Protein AF-A0A961L9S5-F1 (afdb_monomer)

Mean predicted aligned error: 2.62 Å

pLDDT: mean 96.18, std 2.28, range [83.44, 98.12]

Solvent-accessible surface area (backbone atoms only — not comparable to full-atom values): 5710 Å² total; per-residue (Å²): 110,67,37,59,46,25,36,74,74,73,26,73,38,76,76,78,86,67,89,43,73,58,42,52,49,18,48,52,53,46,32,70,74,38,70,91,44,43,55,34,53,49,19,51,54,53,34,50,49,44,48,56,50,23,72,80,32,74,88,43,30,65,43,42,33,36,96,86,64,43,75,3,70,53,37,54,62,23,41,77,53,28,60,75,92,75,52,74,50,72,68,56,46,39,64,73,52,56,90,71,118

Sequence (101 aa):
ILQKLVTRMGFPAVADGVLGPRSILAARQADAAAPGYFGDAYGIARRNYYYALADGRPASRKFARSQSGGKGGWIVRAEEFISARYHLTLAEHRARVAKWG

Secondary structure (DSSP, 8-state):
-HHHHHHHTT-----SS---HHHHHHHHHHHHHSTTTHHHHHHHHHHHHHHHHHHH-GGGHHHHB-TTSSB-HHHHHHHTTS-GGGSPPHHHHHHHHGGG-

Nearest PDB structures (foldseek):
  3eee-assembly4_D  TM=4.877E-01  e=4.246E+00  Caldanaerobacter subterraneus subsp. tengcongensis

Radius of gyration: 14.96 Å; Cα contacts (8 Å, |Δi|>4): 112; chains: 1; bounding box: 34×18×40 Å

Foldseek 3Di:
DQQVLLVVVVQHDDPPVDDDPSSVVSLVVSCVVPPPCSLQSQLVVQLVVLLVVCVVDVVSVQQQAPPVRFGHPSLVVSCVSHDPVPRQDRVSSSVSCVVSD

Structure (mmCIF, N/CA/C/O backbone):
data_AF-A0A961L9S5-F1
#
_entry.id   AF-A0A961L9S5-F1
#
loop_
_atom_site.group_PDB
_atom_site.id
_atom_site.type_symbol
_atom_site.label_atom_id
_atom_site.label_alt_id
_atom_site.label_comp_id
_atom_site.label_asym_id
_atom_site.label_entity_id
_atom_site.label_seq_id
_atom_site.pdbx_PDB_ins_code
_atom_site.Cartn_x
_atom_site.Cartn_y
_atom_site.Cartn_z
_atom_site.occupancy
_atom_site.B_iso_or_equiv
_atom_site.auth_seq_id
_atom_site.auth_comp_id
_atom_site.auth_asym_id
_atom_site.auth_atom_id
_atom_site.pdbx_PDB_model_num
ATOM 1 N N . ILE A 1 1 ? 7.055 2.109 -0.971 1.00 96.19 1 ILE A N 1
ATOM 2 C CA . ILE A 1 1 ? 5.989 1.141 -1.354 1.00 96.19 1 ILE A CA 1
ATOM 3 C C . ILE A 1 1 ? 6.182 0.684 -2.794 1.00 96.19 1 ILE A C 1
ATOM 5 O O . ILE A 1 1 ? 6.369 -0.508 -2.984 1.00 96.19 1 ILE A O 1
ATOM 9 N N . LEU A 1 2 ? 6.228 1.610 -3.763 1.00 97.19 2 LEU A N 1
ATOM 10 C CA . LEU A 1 2 ? 6.418 1.324 -5.193 1.00 97.19 2 LEU A CA 1
ATOM 11 C C . LEU A 1 2 ? 7.578 0.357 -5.482 1.00 97.19 2 LEU A C 1
ATOM 13 O O . LEU A 1 2 ? 7.342 -0.720 -6.006 1.00 97.19 2 LEU A O 1
ATOM 17 N N . GLN A 1 3 ? 8.803 0.689 -5.058 1.00 98.12 3 GLN A N 1
ATOM 18 C CA . GLN A 1 3 ? 9.987 -0.158 -5.287 1.00 98.12 3 GLN A CA 1
ATOM 19 C C . GLN A 1 3 ? 9.821 -1.581 -4.717 1.00 98.12 3 GLN A C 1
ATOM 21 O O . GLN A 1 3 ? 10.172 -2.557 -5.361 1.00 98.12 3 GLN A O 1
ATOM 26 N N . LYS A 1 4 ? 9.195 -1.730 -3.540 1.00 98.06 4 LYS A N 1
ATOM 27 C CA . LYS A 1 4 ? 8.885 -3.053 -2.962 1.00 98.06 4 LYS A CA 1
ATOM 28 C C . LYS A 1 4 ? 7.773 -3.788 -3.718 1.00 98.06 4 LYS A C 1
ATOM 30 O O . LYS A 1 4 ? 7.700 -5.011 -3.659 1.00 98.06 4 LYS A O 1
ATOM 35 N N . LEU A 1 5 ? 6.848 -3.063 -4.345 1.00 97.50 5 LEU A N 1
ATOM 36 C CA . LEU A 1 5 ? 5.782 -3.649 -5.152 1.00 97.50 5 LEU A CA 1
ATOM 37 C C . LEU A 1 5 ? 6.350 -4.205 -6.456 1.00 97.50 5 LEU A C 1
ATOM 39 O O . LEU A 1 5 ? 6.168 -5.388 -6.707 1.00 97.50 5 LEU A O 1
ATOM 43 N N . VAL A 1 6 ? 7.076 -3.391 -7.224 1.00 97.94 6 VAL A N 1
ATOM 44 C CA . VAL A 1 6 ? 7.628 -3.810 -8.524 1.00 97.94 6 VAL A CA 1
ATOM 45 C C . VAL A 1 6 ? 8.597 -4.985 -8.368 1.00 97.94 6 VAL A C 1
ATOM 47 O O . VAL A 1 6 ? 8.499 -5.943 -9.127 1.00 97.94 6 VAL A O 1
ATOM 50 N N . THR A 1 7 ? 9.403 -5.010 -7.298 1.00 97.81 7 THR A N 1
ATOM 51 C CA . THR A 1 7 ? 10.267 -6.162 -6.986 1.00 97.81 7 THR A CA 1
ATOM 52 C C . THR A 1 7 ? 9.462 -7.433 -6.705 1.00 97.81 7 THR A C 1
ATOM 54 O O . THR A 1 7 ? 9.829 -8.501 -7.181 1.00 97.81 7 THR A O 1
ATOM 57 N N . ARG A 1 8 ? 8.325 -7.347 -5.996 1.00 96.75 8 ARG A N 1
ATOM 58 C CA . ARG A 1 8 ? 7.424 -8.502 -5.796 1.00 96.75 8 ARG A CA 1
ATOM 59 C C . ARG A 1 8 ? 6.717 -8.942 -7.078 1.00 96.75 8 ARG A C 1
ATOM 61 O O . ARG A 1 8 ? 6.337 -10.100 -7.173 1.00 96.75 8 ARG A O 1
ATOM 68 N N . MET A 1 9 ? 6.543 -8.036 -8.038 1.00 96.25 9 MET A N 1
ATOM 69 C CA . MET A 1 9 ? 6.015 -8.339 -9.372 1.00 96.25 9 MET A CA 1
ATOM 70 C C . MET A 1 9 ? 7.083 -8.923 -10.313 1.00 96.25 9 MET A C 1
ATOM 72 O O . MET A 1 9 ? 6.768 -9.227 -11.456 1.00 96.25 9 MET A O 1
ATOM 76 N N . GLY A 1 10 ? 8.328 -9.088 -9.847 1.00 97.12 10 GLY A N 1
ATOM 77 C CA . GLY A 1 10 ? 9.427 -9.668 -10.623 1.00 97.12 10 GLY A CA 1
ATOM 78 C C . GLY A 1 10 ? 10.331 -8.650 -11.320 1.00 97.12 10 GLY A C 1
ATOM 79 O O . GLY A 1 10 ? 11.257 -9.053 -12.016 1.00 97.12 10 GLY A O 1
ATOM 80 N N . PHE A 1 11 ? 10.118 -7.346 -11.115 1.00 97.75 11 PHE A N 1
ATOM 81 C CA . PHE A 1 11 ? 10.902 -6.276 -11.740 1.00 97.75 11 PHE A CA 1
ATOM 82 C C . PHE A 1 11 ? 11.884 -5.669 -10.729 1.00 97.75 11 PHE A C 1
ATOM 84 O O . PHE A 1 11 ? 11.449 -4.976 -9.803 1.00 97.75 11 PHE A O 1
ATOM 91 N N . PRO A 1 12 ? 13.202 -5.917 -10.856 1.00 96.19 12 PRO A N 1
ATOM 92 C CA . PRO A 1 12 ? 14.166 -5.550 -9.825 1.00 96.19 12 PRO A CA 1
ATOM 93 C C . PRO A 1 12 ? 14.234 -4.042 -9.552 1.00 96.19 12 PRO A C 1
ATOM 95 O O . PRO A 1 12 ? 14.586 -3.247 -10.423 1.00 96.19 12 PRO A O 1
ATOM 98 N N . ALA A 1 13 ? 13.983 -3.654 -8.301 1.00 97.31 13 ALA A N 1
ATOM 99 C CA . ALA A 1 13 ? 14.256 -2.320 -7.780 1.00 97.31 13 ALA A CA 1
ATOM 100 C C . ALA A 1 13 ? 14.830 -2.389 -6.355 1.00 97.31 13 ALA A C 1
ATOM 102 O O . ALA A 1 13 ? 14.429 -3.224 -5.538 1.00 97.31 13 ALA A O 1
ATOM 103 N N . VAL A 1 14 ? 15.744 -1.469 -6.038 1.00 97.25 14 VAL A N 1
ATOM 104 C CA . VAL A 1 14 ? 16.233 -1.261 -4.667 1.00 97.25 14 VAL A CA 1
ATOM 105 C C . VAL A 1 14 ? 15.210 -0.408 -3.927 1.00 97.25 14 VAL A C 1
ATOM 107 O O . VAL A 1 14 ? 14.772 0.610 -4.445 1.00 97.25 14 VAL A O 1
ATOM 110 N N . ALA A 1 15 ? 14.793 -0.820 -2.730 1.00 96.94 15 ALA A N 1
ATOM 111 C CA . ALA A 1 15 ? 13.805 -0.093 -1.932 1.00 96.94 15 ALA A CA 1
ATOM 112 C C . ALA A 1 15 ? 14.451 0.989 -1.045 1.00 96.94 15 ALA A C 1
ATOM 114 O O . ALA A 1 15 ? 14.267 0.977 0.171 1.00 96.94 15 ALA A O 1
ATOM 115 N N . ASP A 1 16 ? 15.204 1.898 -1.662 1.00 97.25 16 ASP A N 1
ATOM 116 C CA . ASP A 1 16 ? 15.946 2.999 -1.023 1.00 97.25 16 ASP A CA 1
ATOM 117 C C . ASP A 1 16 ? 15.145 4.312 -0.909 1.00 97.25 16 ASP A C 1
ATOM 119 O O . ASP A 1 16 ? 15.574 5.247 -0.239 1.00 97.25 16 ASP A O 1
ATOM 123 N N . GLY A 1 17 ? 13.969 4.391 -1.539 1.00 96.44 17 GLY A N 1
ATOM 124 C CA . GLY A 1 17 ? 13.152 5.604 -1.598 1.00 96.44 17 GLY A CA 1
ATOM 125 C C . GLY A 1 17 ? 13.566 6.599 -2.688 1.00 96.44 17 GLY A C 1
ATOM 126 O O . GLY A 1 17 ? 12.881 7.605 -2.859 1.00 96.44 17 GLY A O 1
ATOM 127 N N . VAL A 1 18 ? 14.624 6.317 -3.454 1.00 97.25 18 VAL A N 1
ATOM 128 C CA . VAL A 1 18 ? 15.144 7.189 -4.512 1.00 97.25 18 VAL A CA 1
ATOM 129 C C . VAL A 1 18 ? 14.572 6.787 -5.875 1.00 97.25 18 VAL A C 1
ATOM 131 O O . VAL A 1 18 ? 14.723 5.663 -6.367 1.00 97.25 18 VAL A O 1
ATOM 134 N N . LEU A 1 19 ? 13.922 7.736 -6.549 1.00 96.25 19 LEU A N 1
ATOM 135 C CA . LEU A 1 19 ? 13.404 7.529 -7.902 1.00 96.25 19 LEU A CA 1
ATOM 136 C C . LEU A 1 19 ? 14.487 7.795 -8.953 1.00 96.25 19 LEU A C 1
ATOM 138 O O . LEU A 1 19 ? 14.567 8.875 -9.526 1.00 96.25 19 LEU A O 1
ATOM 142 N N . GLY A 1 20 ? 15.321 6.785 -9.204 1.00 96.44 20 GLY A N 1
ATOM 143 C CA . GLY A 1 20 ? 16.293 6.784 -10.299 1.00 96.44 20 GLY A CA 1
ATOM 144 C C . GLY A 1 20 ? 15.817 6.035 -11.556 1.00 96.44 20 GLY A C 1
ATOM 145 O O . GLY A 1 20 ? 14.749 5.410 -11.547 1.00 96.44 20 GLY A O 1
ATOM 146 N N . PRO A 1 21 ? 16.644 6.003 -12.621 1.00 97.38 21 PRO A N 1
ATOM 147 C CA . PRO A 1 21 ? 16.318 5.334 -13.885 1.00 97.38 21 PRO A CA 1
ATOM 148 C C . PRO A 1 21 ? 15.908 3.863 -13.729 1.00 97.38 21 PRO A C 1
ATOM 150 O O . PRO A 1 21 ? 14.984 3.407 -14.396 1.00 97.38 21 PRO A O 1
ATOM 153 N N . ARG A 1 22 ? 16.536 3.130 -12.797 1.00 96.19 22 ARG A N 1
ATOM 154 C CA . ARG A 1 22 ? 16.201 1.724 -12.503 1.00 96.19 22 ARG A CA 1
ATOM 155 C C . ARG A 1 22 ? 14.799 1.563 -11.907 1.00 96.19 22 ARG A C 1
ATOM 157 O O . ARG A 1 22 ? 14.047 0.708 -12.360 1.00 96.19 22 ARG A O 1
ATOM 164 N N . SER A 1 23 ? 14.423 2.415 -10.949 1.00 97.94 23 SER A N 1
ATOM 165 C CA . SER A 1 23 ? 13.073 2.427 -10.362 1.00 97.94 23 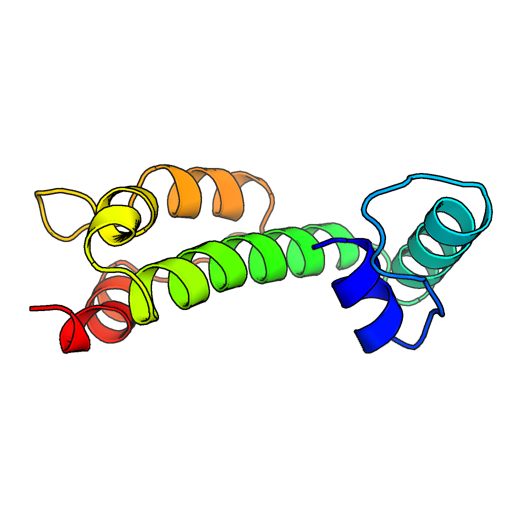SER A CA 1
ATOM 166 C C . SER A 1 23 ? 12.008 2.742 -11.419 1.00 97.94 23 SER A C 1
ATOM 168 O O . SER A 1 23 ? 10.957 2.107 -11.442 1.00 97.94 23 SER A O 1
ATOM 170 N N . ILE A 1 24 ? 12.293 3.699 -12.312 1.00 97.88 24 ILE A N 1
ATOM 171 C CA . ILE A 1 24 ? 11.393 4.089 -13.407 1.00 97.88 24 ILE A CA 1
ATOM 172 C C . ILE A 1 24 ? 11.229 2.943 -14.411 1.00 97.88 24 ILE A C 1
ATOM 174 O O . ILE A 1 24 ? 10.105 2.631 -14.796 1.00 97.88 24 ILE A O 1
ATOM 178 N N . LEU A 1 25 ? 12.326 2.293 -14.811 1.00 98.06 25 LEU A N 1
ATOM 179 C CA . LEU A 1 25 ? 12.286 1.144 -15.716 1.00 98.06 25 LEU A CA 1
ATOM 180 C C . LEU A 1 25 ? 11.463 -0.005 -15.124 1.00 98.06 25 LEU A C 1
ATOM 182 O O . LEU A 1 25 ? 10.559 -0.498 -15.792 1.00 98.06 25 LEU A O 1
ATOM 186 N N . ALA A 1 26 ? 11.718 -0.379 -13.868 1.00 98.06 26 ALA A N 1
ATOM 187 C CA . ALA A 1 26 ? 10.974 -1.443 -13.197 1.00 98.06 26 ALA A CA 1
ATOM 188 C C . ALA A 1 26 ? 9.472 -1.126 -13.100 1.00 98.06 26 ALA A C 1
ATOM 190 O O . ALA A 1 26 ? 8.642 -2.002 -13.320 1.00 98.06 26 ALA A O 1
ATOM 191 N N . ALA A 1 27 ? 9.109 0.133 -12.826 1.00 97.62 27 ALA A N 1
ATOM 192 C CA . ALA A 1 27 ? 7.711 0.561 -12.815 1.00 97.62 27 ALA A CA 1
ATOM 193 C C . ALA A 1 27 ? 7.060 0.479 -14.204 1.00 97.62 27 ALA A C 1
ATOM 195 O O . ALA A 1 27 ? 5.935 0.002 -14.313 1.00 97.62 27 ALA A O 1
ATOM 196 N N . ARG A 1 28 ? 7.770 0.879 -15.268 1.00 97.50 28 ARG A N 1
ATOM 197 C CA . ARG A 1 28 ? 7.278 0.752 -16.652 1.00 97.50 28 ARG A CA 1
ATOM 198 C C . ARG A 1 28 ? 7.076 -0.705 -17.058 1.00 97.50 28 ARG A C 1
ATOM 200 O O . ARG A 1 28 ? 6.073 -1.024 -17.681 1.00 97.50 28 ARG A O 1
ATOM 207 N N . GLN A 1 29 ? 8.010 -1.584 -16.703 1.00 98.00 29 GLN A N 1
ATOM 208 C CA . GLN A 1 29 ? 7.892 -3.012 -16.995 1.00 98.00 29 GLN A CA 1
ATOM 209 C C . GLN A 1 29 ? 6.740 -3.658 -16.213 1.00 98.00 29 GLN A C 1
ATOM 211 O O . GLN A 1 29 ? 5.987 -4.444 -16.781 1.00 98.00 29 GLN A O 1
ATOM 216 N N . ALA A 1 30 ? 6.559 -3.276 -14.945 1.00 97.44 30 ALA A N 1
ATOM 217 C CA . ALA A 1 30 ? 5.440 -3.728 -14.125 1.00 97.44 30 ALA A CA 1
ATOM 218 C C . ALA A 1 30 ? 4.079 -3.313 -14.698 1.00 97.44 30 ALA A C 1
ATOM 220 O O . ALA A 1 30 ? 3.164 -4.133 -14.733 1.00 97.44 30 ALA A O 1
ATOM 221 N N . ASP A 1 31 ? 3.960 -2.072 -15.173 1.00 97.25 31 ASP A N 1
ATOM 222 C CA . ASP A 1 31 ? 2.747 -1.582 -15.829 1.00 97.25 31 ASP A CA 1
ATOM 223 C C . ASP A 1 31 ? 2.487 -2.297 -17.163 1.00 97.25 31 ASP A C 1
ATOM 225 O O . ASP A 1 31 ? 1.382 -2.774 -17.408 1.00 97.25 31 ASP A O 1
ATOM 229 N N . ALA A 1 32 ? 3.526 -2.479 -17.983 1.00 97.31 32 ALA A N 1
ATOM 230 C CA . ALA A 1 32 ? 3.419 -3.179 -19.262 1.00 97.31 32 ALA A CA 1
ATOM 231 C C . ALA A 1 32 ? 3.032 -4.663 -19.116 1.00 97.31 32 ALA A C 1
ATOM 233 O O . ALA A 1 32 ? 2.369 -5.211 -19.994 1.00 97.31 32 ALA A O 1
ATOM 234 N N . ALA A 1 33 ? 3.428 -5.319 -18.022 1.00 95.88 33 ALA A N 1
ATOM 235 C CA . ALA A 1 33 ? 3.108 -6.723 -17.765 1.00 95.88 33 ALA A CA 1
ATOM 236 C C . ALA A 1 33 ? 1.656 -6.954 -17.316 1.00 95.88 33 ALA A C 1
ATOM 238 O O . ALA A 1 33 ? 1.135 -8.057 -17.476 1.00 95.88 33 ALA A O 1
ATOM 239 N N . ALA A 1 34 ? 0.999 -5.935 -16.755 1.00 89.00 34 ALA A N 1
ATOM 240 C CA . ALA A 1 34 ? -0.409 -5.995 -16.371 1.00 89.00 34 ALA A CA 1
ATOM 241 C C . ALA A 1 34 ? -1.107 -4.640 -16.608 1.00 89.00 34 ALA A C 1
ATOM 243 O O . ALA A 1 34 ? -1.470 -3.953 -15.641 1.00 89.00 34 ALA A O 1
ATOM 244 N N . PRO A 1 35 ? -1.318 -4.250 -17.882 1.00 91.19 35 PRO A N 1
ATOM 245 C CA . PRO A 1 35 ? -1.875 -2.946 -18.219 1.00 91.19 35 PRO A CA 1
ATOM 246 C C . PRO A 1 35 ? -3.245 -2.736 -17.574 1.00 91.19 35 PRO A C 1
ATOM 248 O O . PRO A 1 35 ? -4.111 -3.609 -17.616 1.00 91.19 35 PRO A O 1
ATOM 251 N N . GLY A 1 36 ? -3.433 -1.577 -16.946 1.00 90.25 36 GLY A N 1
ATOM 252 C CA . GLY A 1 36 ? -4.671 -1.230 -16.240 1.00 90.25 36 GLY A CA 1
ATOM 253 C C . GLY A 1 36 ? -4.791 -1.790 -14.817 1.00 90.25 36 GLY A C 1
ATOM 254 O O . GLY A 1 36 ? -5.666 -1.349 -14.080 1.00 90.25 36 GLY A O 1
ATOM 255 N N . TYR A 1 37 ? -3.899 -2.688 -14.383 1.00 93.69 37 TYR A N 1
ATOM 256 C CA . TYR A 1 37 ? -3.916 -3.256 -13.024 1.00 93.69 37 TYR A CA 1
ATOM 257 C C . TYR A 1 37 ? -2.848 -2.664 -12.099 1.00 93.69 37 TYR A C 1
ATOM 259 O O . TYR A 1 37 ? -2.927 -2.821 -10.878 1.00 93.69 37 TYR A O 1
ATOM 267 N N . PHE A 1 38 ? -1.836 -1.982 -12.641 1.00 95.44 38 PHE A N 1
ATOM 268 C CA . PHE A 1 38 ? -0.720 -1.479 -11.839 1.00 95.44 38 PHE A CA 1
ATOM 269 C C . PHE A 1 38 ? -1.141 -0.406 -10.823 1.00 95.44 38 PHE A C 1
ATOM 271 O O . PHE A 1 38 ? -0.676 -0.420 -9.680 1.00 95.44 38 PHE A O 1
ATOM 278 N N . GLY A 1 39 ? -2.077 0.471 -11.204 1.00 95.06 39 GLY A N 1
ATOM 279 C CA . GLY A 1 39 ? -2.683 1.457 -10.302 1.00 95.06 39 GLY A CA 1
ATOM 280 C C . GLY A 1 39 ? -3.382 0.798 -9.109 1.00 95.06 39 GLY A C 1
ATOM 281 O O . GLY A 1 39 ? -3.068 1.118 -7.959 1.00 95.06 39 GLY A O 1
ATOM 282 N N . ASP A 1 40 ? -4.224 -0.205 -9.378 1.00 96.69 40 ASP A N 1
ATOM 283 C CA . ASP A 1 40 ? -4.903 -1.005 -8.352 1.00 96.69 40 ASP A CA 1
ATOM 284 C C . ASP A 1 40 ? -3.895 -1.685 -7.419 1.00 96.69 40 ASP A C 1
ATOM 286 O O . ASP A 1 40 ? -3.998 -1.588 -6.192 1.00 96.69 40 ASP A O 1
ATOM 290 N N . ALA A 1 41 ? -2.873 -2.332 -7.987 1.00 96.94 41 ALA A N 1
ATOM 291 C CA . ALA A 1 41 ? -1.831 -3.010 -7.225 1.00 96.94 41 ALA A CA 1
ATOM 292 C C . ALA A 1 41 ? -1.080 -2.041 -6.296 1.00 96.94 41 ALA A C 1
ATOM 294 O O . ALA A 1 41 ? -0.816 -2.363 -5.129 1.00 96.94 41 ALA A O 1
ATOM 295 N N . TYR A 1 42 ? -0.771 -0.836 -6.778 1.00 96.25 42 TYR A N 1
ATOM 296 C CA . TYR A 1 42 ? -0.140 0.204 -5.975 1.00 96.25 42 TYR A CA 1
ATOM 297 C C . TYR A 1 42 ? -1.054 0.722 -4.861 1.00 96.25 42 TYR A C 1
ATOM 299 O O . TYR A 1 42 ? -0.618 0.804 -3.705 1.00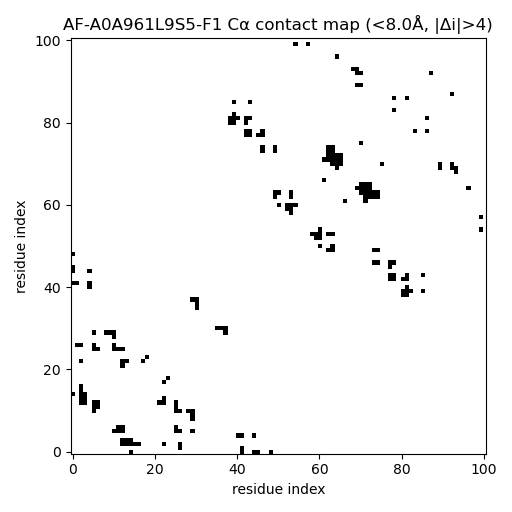 96.25 42 TYR A O 1
ATOM 307 N N . GLY A 1 43 ? -2.320 1.007 -5.168 1.00 96.94 43 GLY A N 1
ATOM 308 C CA . GLY A 1 43 ? -3.312 1.437 -4.185 1.00 96.94 43 GLY A CA 1
ATOM 309 C C . GLY A 1 43 ? -3.508 0.399 -3.077 1.00 96.94 43 GLY A C 1
ATOM 310 O O . GLY A 1 43 ? -3.423 0.730 -1.890 1.00 96.94 43 GLY A O 1
ATOM 311 N N . ILE A 1 44 ? -3.653 -0.880 -3.437 1.00 97.62 44 ILE A N 1
ATOM 312 C CA . ILE A 1 44 ? -3.767 -1.993 -2.484 1.00 97.62 44 ILE A CA 1
ATOM 313 C C . ILE A 1 44 ? -2.499 -2.105 -1.630 1.00 97.62 44 ILE A C 1
ATOM 315 O O . ILE A 1 44 ? -2.583 -2.240 -0.405 1.00 97.62 44 ILE A O 1
ATOM 319 N N . ALA A 1 45 ? -1.310 -2.004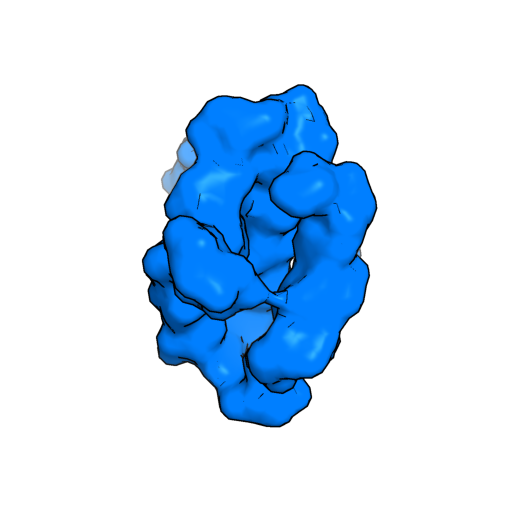 -2.234 1.00 97.50 45 ALA A N 1
ATOM 320 C CA . ALA A 1 45 ? -0.049 -2.040 -1.496 1.00 97.50 45 ALA A CA 1
ATOM 321 C C . ALA A 1 45 ? 0.068 -0.880 -0.491 1.00 97.50 45 ALA A C 1
ATOM 323 O O . ALA A 1 45 ? 0.544 -1.080 0.630 1.00 97.50 45 ALA A O 1
ATOM 324 N N . ARG A 1 46 ? -0.401 0.319 -0.856 1.00 97.12 46 ARG A N 1
ATOM 325 C CA . ARG A 1 46 ? -0.444 1.487 0.033 1.00 97.12 46 ARG A CA 1
ATOM 326 C C . ARG A 1 46 ? -1.456 1.319 1.164 1.00 97.12 46 ARG A C 1
ATOM 328 O O . ARG A 1 46 ? -1.114 1.594 2.313 1.00 97.12 46 ARG A O 1
ATOM 335 N N . ARG A 1 47 ? -2.661 0.820 0.874 1.00 97.75 47 ARG A N 1
ATOM 336 C CA . ARG A 1 47 ? -3.671 0.486 1.891 1.00 97.75 47 ARG A CA 1
ATOM 337 C C . ARG A 1 47 ? -3.107 -0.503 2.914 1.00 97.75 47 ARG A C 1
ATOM 339 O O . ARG A 1 47 ? -3.164 -0.263 4.119 1.00 97.75 47 ARG A O 1
ATOM 346 N N . ASN A 1 48 ? -2.499 -1.583 2.428 1.00 97.25 48 ASN A N 1
ATOM 347 C CA . ASN A 1 48 ? -1.928 -2.632 3.271 1.00 97.25 48 ASN A CA 1
ATOM 348 C C . ASN A 1 48 ? -0.748 -2.130 4.114 1.00 97.25 48 ASN A C 1
ATOM 350 O O . ASN A 1 48 ? -0.591 -2.572 5.249 1.00 97.25 48 ASN A O 1
ATOM 354 N N . TYR A 1 49 ? 0.042 -1.176 3.608 1.00 96.88 49 TYR A N 1
ATOM 355 C CA . TYR A 1 49 ? 1.101 -0.530 4.387 1.00 96.88 49 TYR A CA 1
ATOM 356 C C . TYR A 1 49 ? 0.555 0.171 5.641 1.00 96.88 49 TYR A C 1
ATOM 358 O O . TYR A 1 49 ? 1.110 -0.012 6.722 1.00 96.88 49 TYR A O 1
ATOM 366 N N . TYR A 1 50 ? -0.548 0.922 5.533 1.00 97.19 50 TYR A N 1
ATOM 367 C CA . TYR A 1 50 ? -1.135 1.591 6.700 1.00 97.19 50 TYR A CA 1
ATOM 368 C C . TYR A 1 50 ? -1.748 0.612 7.701 1.00 97.19 50 TYR A C 1
ATOM 370 O O . TYR A 1 50 ? -1.641 0.849 8.903 1.00 97.19 50 TYR A O 1
ATOM 378 N N . TYR A 1 51 ? -2.333 -0.498 7.238 1.00 97.81 51 TYR A N 1
ATOM 379 C CA . TYR A 1 51 ? -2.763 -1.566 8.143 1.00 97.81 51 TYR A CA 1
ATOM 380 C C . TYR A 1 51 ? -1.582 -2.189 8.886 1.00 97.81 51 TYR A C 1
ATOM 382 O O . TYR A 1 51 ? -1.614 -2.247 10.109 1.00 97.81 51 TYR A O 1
ATOM 390 N N . ALA A 1 52 ? -0.520 -2.573 8.173 1.00 97.06 52 ALA A N 1
ATOM 391 C CA . ALA A 1 52 ? 0.667 -3.171 8.783 1.00 97.06 52 ALA A CA 1
ATOM 392 C C . ALA A 1 52 ? 1.340 -2.224 9.793 1.00 97.06 52 ALA A C 1
ATOM 394 O O . ALA A 1 52 ? 1.750 -2.644 10.873 1.00 97.06 52 ALA A O 1
ATOM 395 N N . LEU A 1 53 ? 1.406 -0.926 9.477 1.00 96.44 53 LEU A N 1
ATOM 396 C CA . LEU A 1 53 ? 1.910 0.087 10.403 1.00 96.44 53 LEU A CA 1
ATOM 397 C C . LEU A 1 53 ? 1.043 0.184 11.670 1.00 96.44 53 LEU A C 1
ATOM 399 O O . LEU A 1 53 ? 1.570 0.301 12.774 1.00 96.44 53 LEU A O 1
ATOM 403 N N . ALA A 1 54 ? -0.280 0.143 11.517 1.00 97.19 54 ALA A N 1
ATOM 404 C CA . ALA A 1 54 ? -1.229 0.226 12.623 1.00 97.19 54 ALA A CA 1
ATOM 405 C C . ALA A 1 54 ? -1.294 -1.055 13.476 1.00 97.19 54 ALA A C 1
ATOM 407 O O . ALA A 1 54 ? -1.578 -0.962 14.673 1.00 97.19 54 ALA A O 1
ATOM 408 N N . ASP A 1 55 ? -0.991 -2.219 12.893 1.00 97.12 55 ASP A N 1
ATOM 409 C CA . ASP A 1 55 ? -0.870 -3.482 13.626 1.00 97.12 55 ASP A CA 1
ATOM 410 C C . ASP A 1 55 ? 0.276 -3.416 14.648 1.00 97.12 55 ASP A C 1
ATOM 412 O O . ASP A 1 55 ? 0.092 -3.796 15.801 1.00 97.12 55 ASP A O 1
ATOM 416 N N . GLY A 1 56 ? 1.437 -2.881 14.249 1.00 96.12 56 GLY A N 1
ATOM 417 C CA . GLY A 1 56 ? 2.618 -2.785 15.116 1.00 96.12 56 GLY A CA 1
ATOM 418 C C . GLY A 1 56 ? 2.663 -1.551 16.025 1.00 96.12 56 GLY A C 1
ATOM 419 O O . GLY A 1 56 ? 3.455 -1.513 16.964 1.00 96.12 56 GLY A O 1
ATOM 420 N N . ARG A 1 57 ? 1.845 -0.521 15.762 1.00 96.50 57 ARG A N 1
ATOM 421 C CA . ARG A 1 57 ? 1.898 0.754 16.495 1.00 96.50 57 ARG A CA 1
ATOM 422 C C . ARG A 1 57 ? 0.498 1.318 16.772 1.00 96.50 57 ARG A C 1
ATOM 424 O O . ARG A 1 57 ? -0.080 1.959 15.889 1.00 96.50 57 ARG A O 1
ATOM 431 N N . PRO A 1 58 ? -0.022 1.211 18.013 1.00 96.06 58 PRO A N 1
ATOM 432 C CA . PRO A 1 58 ? -1.350 1.718 18.368 1.00 96.06 58 PRO A CA 1
ATOM 433 C C . PRO A 1 58 ? -1.590 3.191 18.012 1.00 96.06 58 PRO A C 1
ATOM 435 O O . PRO A 1 58 ? -2.636 3.533 17.464 1.00 96.06 58 PRO A O 1
ATOM 438 N N . ALA A 1 59 ? -0.589 4.055 18.211 1.00 96.19 59 ALA A N 1
ATOM 439 C CA . ALA A 1 59 ? -0.668 5.478 17.864 1.00 96.19 59 ALA A CA 1
ATOM 440 C C . ALA A 1 59 ? -0.876 5.748 16.356 1.00 96.19 59 ALA A C 1
ATOM 442 O O . ALA A 1 59 ? -1.327 6.829 15.973 1.00 96.19 59 ALA A O 1
ATOM 443 N N . SER A 1 60 ? -0.558 4.779 15.492 1.00 97.06 60 SER A N 1
ATOM 444 C CA . SER A 1 60 ? -0.748 4.866 14.041 1.00 97.06 60 SER A CA 1
ATOM 445 C C . SER A 1 60 ? -2.127 4.387 13.580 1.00 97.06 60 SER A C 1
ATOM 447 O O . SER A 1 60 ? -2.498 4.646 12.436 1.00 97.06 60 SER A O 1
ATOM 449 N N . ARG A 1 61 ? -2.938 3.767 14.451 1.00 97.25 61 ARG A N 1
ATOM 450 C CA . ARG A 1 61 ? -4.289 3.282 14.104 1.00 97.25 61 ARG A CA 1
ATOM 451 C C . ARG A 1 61 ? -5.215 4.388 13.613 1.00 97.25 61 ARG A C 1
ATOM 453 O O . ARG A 1 61 ? -6.028 4.128 12.734 1.00 97.25 61 ARG A O 1
ATOM 460 N N . LYS A 1 62 ? -5.019 5.629 14.074 1.00 95.62 62 LYS A N 1
ATOM 461 C CA . LYS A 1 62 ? -5.749 6.822 13.601 1.00 95.62 62 LYS A CA 1
ATOM 462 C C . LYS A 1 62 ? -5.674 7.041 12.086 1.00 95.62 62 LYS A C 1
ATOM 464 O O . LYS A 1 62 ? -6.519 7.721 11.516 1.00 95.62 62 LYS A O 1
ATOM 469 N N . PHE A 1 63 ? -4.656 6.489 11.424 1.00 95.94 63 PHE A N 1
ATOM 470 C CA . PHE A 1 63 ? -4.526 6.583 9.975 1.00 95.94 63 PHE A CA 1
ATOM 471 C C . PHE A 1 63 ? -5.425 5.580 9.246 1.00 95.94 63 PHE A C 1
ATOM 473 O O . PHE A 1 63 ? -5.939 5.882 8.169 1.00 95.94 63 PHE A O 1
ATOM 480 N N . ALA A 1 64 ? -5.633 4.410 9.852 1.00 97.38 64 ALA A N 1
ATOM 481 C CA . ALA A 1 64 ? -6.329 3.283 9.252 1.00 97.38 64 ALA A CA 1
ATOM 482 C C . ALA A 1 64 ? -7.789 3.125 9.716 1.00 97.38 64 ALA A C 1
ATOM 484 O O . ALA A 1 64 ? -8.604 2.622 8.947 1.00 97.38 64 ALA A O 1
ATOM 485 N N . ARG A 1 65 ? -8.129 3.575 10.932 1.00 97.44 65 ARG A N 1
ATOM 486 C CA . ARG A 1 65 ? -9.457 3.480 11.562 1.00 97.44 65 ARG A CA 1
ATOM 487 C C . ARG A 1 65 ? -9.890 4.852 12.094 1.00 97.44 65 ARG A C 1
ATOM 489 O O . ARG A 1 65 ? -9.105 5.526 12.761 1.00 97.44 65 ARG A O 1
ATOM 496 N N . SER A 1 66 ? -11.120 5.265 11.793 1.00 95.81 66 SER A N 1
ATOM 497 C CA . SER A 1 66 ? -11.745 6.471 12.353 1.00 95.81 66 SER A CA 1
ATOM 498 C C . SER A 1 66 ? -12.207 6.242 13.800 1.00 95.81 66 SER A C 1
ATOM 500 O O . SER A 1 66 ? -12.298 5.105 14.263 1.00 95.81 66 SER A O 1
ATOM 502 N N . GLN A 1 67 ? -12.561 7.312 14.519 1.00 91.38 67 GLN A N 1
ATOM 503 C CA . GLN A 1 67 ? -13.143 7.197 15.866 1.00 91.38 67 GLN A CA 1
ATOM 504 C C . GLN A 1 67 ? -14.487 6.448 15.873 1.00 91.38 67 GLN A C 1
ATOM 506 O O . GLN A 1 67 ? -14.785 5.747 16.831 1.00 91.38 67 GLN A O 1
ATOM 511 N N . SER A 1 68 ? -15.259 6.521 14.784 1.00 91.50 68 SER A N 1
ATOM 512 C CA . SER A 1 68 ? -16.516 5.777 14.608 1.00 91.50 68 SER A CA 1
ATOM 513 C C . SER A 1 68 ? -16.327 4.294 14.241 1.00 91.50 68 SER A C 1
ATOM 515 O O . SER A 1 68 ? -17.298 3.604 13.934 1.00 91.50 68 SER A O 1
ATOM 517 N N . GLY A 1 69 ? -15.085 3.791 14.213 1.00 91.12 69 GLY A N 1
ATOM 518 C CA . GLY A 1 69 ? -14.773 2.415 13.807 1.00 91.12 69 GLY A CA 1
ATOM 519 C C . GLY A 1 69 ? -14.911 2.159 12.300 1.00 91.12 69 GLY A C 1
ATOM 520 O O . GLY A 1 69 ? -14.928 1.008 11.863 1.00 91.12 69 GLY A O 1
ATOM 521 N N . GLY A 1 70 ? -15.042 3.223 11.505 1.00 96.12 70 GLY A N 1
ATOM 522 C CA . GLY A 1 70 ? -15.019 3.179 10.048 1.00 96.12 70 GLY A CA 1
ATOM 523 C C . GLY A 1 70 ? -13.605 3.301 9.484 1.00 96.12 70 GLY A C 1
ATOM 524 O O . GLY A 1 70 ? -12.620 3.426 10.218 1.00 96.12 70 GLY A O 1
ATOM 525 N N . LYS A 1 71 ? -13.510 3.300 8.151 1.00 97.62 71 LYS A N 1
ATOM 526 C CA . LYS A 1 71 ? -12.235 3.461 7.447 1.00 97.62 71 LYS A CA 1
ATOM 527 C C . LYS A 1 71 ? -11.593 4.800 7.801 1.00 97.62 71 LYS A C 1
ATOM 529 O O . LYS A 1 71 ? -12.216 5.854 7.698 1.00 97.62 71 LYS A O 1
ATOM 534 N N . GLY A 1 72 ? -10.324 4.759 8.195 1.00 97.06 72 GLY A N 1
ATOM 535 C CA . GLY A 1 72 ? -9.516 5.957 8.389 1.00 97.06 72 GLY A CA 1
ATOM 536 C C . GLY A 1 72 ? -9.216 6.656 7.062 1.00 97.06 72 GLY A C 1
ATOM 537 O O . GLY A 1 72 ? -9.201 6.035 5.997 1.00 97.06 72 GLY A O 1
ATOM 538 N N . GLY A 1 73 ? -8.925 7.956 7.125 1.00 96.50 73 GLY A N 1
ATOM 539 C CA . GLY A 1 73 ? -8.754 8.787 5.930 1.00 96.50 73 GLY A CA 1
ATOM 540 C C . GLY A 1 73 ? -7.610 8.367 4.998 1.00 96.50 73 GLY A C 1
ATOM 541 O O . GLY A 1 73 ? -7.616 8.766 3.837 1.00 96.50 73 GLY A O 1
ATOM 542 N N . TRP A 1 74 ? -6.633 7.576 5.456 1.00 96.75 74 TRP A N 1
ATOM 543 C CA . TRP A 1 74 ? -5.593 7.035 4.569 1.00 96.75 74 TRP A CA 1
ATOM 544 C C . TRP A 1 74 ? -6.032 5.773 3.826 1.00 96.75 74 TRP A C 1
ATOM 546 O O . TRP A 1 74 ? -5.502 5.502 2.753 1.00 96.75 74 TRP A O 1
ATOM 556 N N . ILE A 1 75 ? -7.001 5.023 4.362 1.00 97.56 75 ILE A N 1
ATOM 557 C CA . ILE A 1 75 ? -7.613 3.884 3.665 1.00 97.56 75 ILE A CA 1
ATOM 558 C C . ILE A 1 75 ? -8.514 4.404 2.552 1.00 97.56 75 ILE A C 1
ATOM 560 O O . ILE A 1 75 ? -8.363 3.972 1.416 1.00 97.56 75 ILE A O 1
ATOM 564 N N . VAL A 1 76 ? -9.365 5.387 2.863 1.00 96.50 76 VAL A N 1
ATOM 565 C CA . VAL A 1 76 ? -10.272 6.010 1.884 1.00 96.50 76 VAL A CA 1
ATOM 566 C C . VAL A 1 76 ? -9.482 6.608 0.718 1.00 96.50 76 VAL A C 1
ATOM 568 O O . VAL A 1 76 ? -9.727 6.260 -0.429 1.00 96.50 76 VAL A O 1
ATOM 571 N N . ARG A 1 77 ? -8.440 7.400 1.003 1.00 95.81 77 ARG A N 1
ATOM 572 C CA . ARG A 1 77 ? -7.571 7.958 -0.047 1.00 95.81 77 ARG A CA 1
ATOM 573 C C . ARG A 1 77 ? -6.783 6.910 -0.822 1.00 95.81 77 ARG A C 1
ATOM 575 O O . ARG A 1 77 ? -6.391 7.166 -1.949 1.00 95.81 77 ARG A O 1
ATOM 582 N N . ALA A 1 78 ? -6.462 5.761 -0.227 1.00 95.31 78 ALA A N 1
ATOM 583 C CA . ALA A 1 78 ? -5.829 4.686 -0.985 1.00 95.31 78 ALA A CA 1
ATOM 584 C C . ALA A 1 78 ? -6.825 4.070 -1.975 1.00 95.31 78 ALA A C 1
ATOM 586 O O . ALA A 1 78 ? -6.435 3.766 -3.095 1.00 95.31 78 ALA A O 1
ATOM 587 N N . GLU A 1 79 ? -8.088 3.931 -1.575 1.00 96.00 79 GLU A N 1
ATOM 588 C CA . GLU A 1 79 ? -9.165 3.374 -2.394 1.00 96.00 79 GLU A CA 1
ATOM 589 C C . GLU A 1 79 ? -9.616 4.287 -3.541 1.00 96.00 79 GLU A C 1
ATOM 591 O O . GLU A 1 79 ? -10.076 3.767 -4.549 1.00 96.00 79 GLU A O 1
ATOM 596 N N . GLU A 1 80 ? -9.389 5.601 -3.473 1.00 94.06 80 GLU A N 1
ATOM 597 C CA . GLU A 1 80 ? -9.599 6.524 -4.610 1.00 94.06 80 GLU A CA 1
ATOM 598 C C . GLU A 1 80 ? -8.790 6.135 -5.864 1.00 94.06 80 GLU A C 1
ATOM 600 O O . GLU A 1 80 ? -9.193 6.446 -6.981 1.00 94.06 80 GLU A O 1
ATOM 605 N N . PHE A 1 81 ? -7.667 5.429 -5.691 1.00 88.06 81 PHE A N 1
ATOM 606 C CA . PHE A 1 81 ? -6.822 4.933 -6.785 1.00 88.06 81 PHE A CA 1
ATOM 607 C C . PHE A 1 81 ? -7.112 3.478 -7.170 1.00 88.06 81 PHE A C 1
ATOM 609 O O . PHE A 1 81 ? -6.428 2.934 -8.033 1.00 8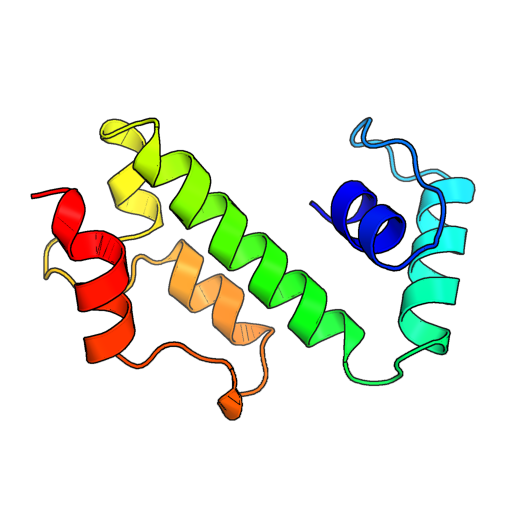8.06 81 PHE A O 1
ATOM 616 N N . ILE A 1 82 ? -8.049 2.827 -6.477 1.00 96.12 82 ILE A N 1
ATOM 617 C CA . ILE A 1 82 ? -8.344 1.405 -6.615 1.00 96.12 82 ILE A CA 1
ATOM 618 C C . ILE A 1 82 ? -9.727 1.261 -7.252 1.00 96.12 82 ILE A C 1
ATOM 620 O O . ILE A 1 82 ? -10.688 1.899 -6.829 1.00 96.12 82 ILE A O 1
ATOM 624 N N . SER A 1 83 ? -9.865 0.366 -8.219 1.00 96.94 83 SER A N 1
ATOM 625 C CA . SER A 1 83 ? -11.144 -0.061 -8.772 1.00 96.94 83 SER A CA 1
ATOM 626 C C . SER A 1 83 ? -12.096 -0.511 -7.658 1.00 96.94 83 SER A C 1
ATOM 628 O O . SER A 1 83 ? -11.715 -1.300 -6.789 1.00 96.94 83 SER A O 1
ATOM 630 N N . ALA A 1 84 ? -13.361 -0.081 -7.717 1.00 96.25 84 ALA A N 1
ATOM 631 C CA . ALA A 1 84 ? -14.364 -0.315 -6.668 1.00 96.25 84 ALA A CA 1
ATOM 632 C C . ALA A 1 84 ? -14.473 -1.786 -6.218 1.00 96.25 84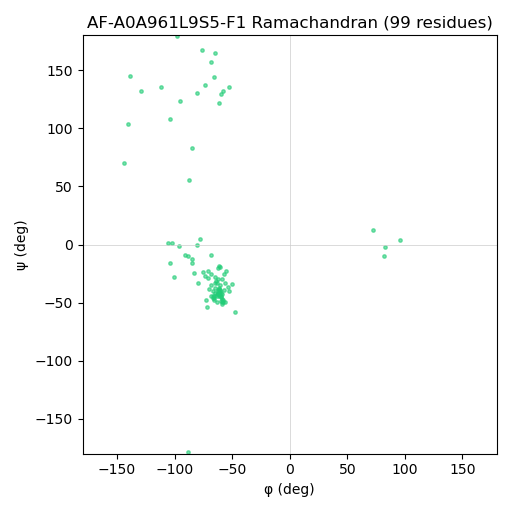 ALA A C 1
ATOM 634 O O . ALA A 1 84 ? -14.651 -2.066 -5.037 1.00 96.25 84 ALA A O 1
ATOM 635 N N . ARG A 1 85 ? -14.275 -2.739 -7.140 1.00 95.38 85 ARG A N 1
ATOM 636 C CA . ARG A 1 85 ? -14.288 -4.187 -6.854 1.00 95.38 85 ARG A CA 1
ATOM 637 C C . ARG A 1 85 ? -13.236 -4.663 -5.842 1.00 95.38 85 ARG A C 1
ATOM 639 O O . ARG A 1 85 ? -13.371 -5.757 -5.313 1.00 95.38 85 ARG A O 1
ATOM 646 N N . TYR A 1 86 ? -12.176 -3.891 -5.607 1.00 96.69 86 TYR A N 1
ATOM 647 C CA . TYR A 1 86 ? -11.112 -4.225 -4.654 1.00 96.69 86 TYR A CA 1
ATOM 648 C C . TYR A 1 86 ? -11.185 -3.397 -3.363 1.00 96.69 86 TYR A C 1
ATOM 650 O O . TYR A 1 8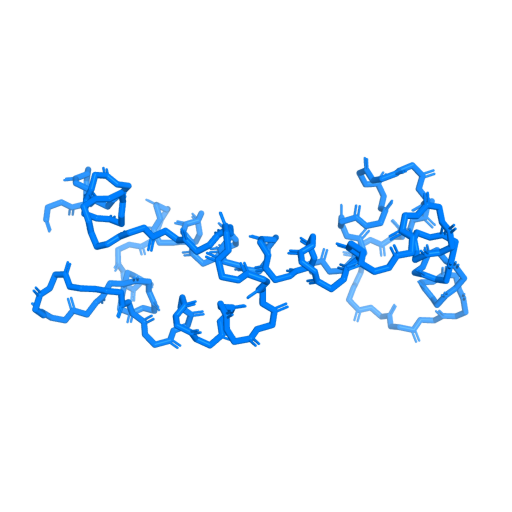6 ? -10.314 -3.526 -2.489 1.00 96.69 86 TYR A O 1
ATOM 658 N N . HIS A 1 87 ? -12.181 -2.517 -3.237 1.00 97.50 87 HIS A N 1
ATOM 659 C CA . HIS A 1 87 ? -12.428 -1.784 -1.999 1.00 97.50 87 HIS A CA 1
ATOM 660 C C . HIS A 1 87 ? -12.854 -2.764 -0.916 1.00 97.50 87 HIS A C 1
ATOM 662 O O . HIS A 1 87 ? -13.576 -3.717 -1.187 1.00 97.50 87 HIS A O 1
ATOM 668 N N . LEU A 1 88 ? -12.432 -2.513 0.322 1.00 97.12 88 LEU A N 1
ATOM 669 C CA . LEU A 1 88 ? -12.983 -3.276 1.438 1.00 97.12 88 LEU A CA 1
ATOM 670 C C . LEU A 1 88 ? -14.404 -2.790 1.705 1.00 97.12 88 LEU A C 1
ATO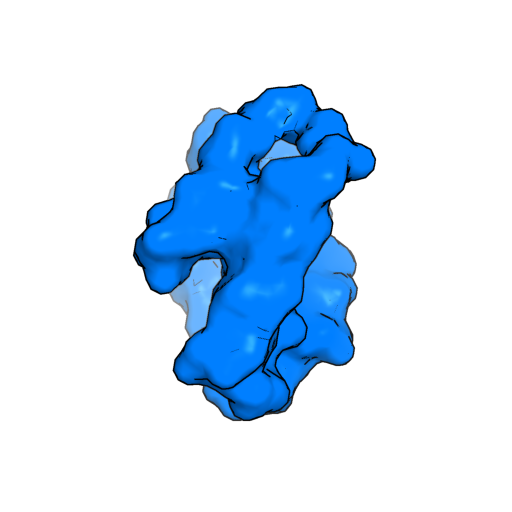M 672 O O . LEU A 1 88 ? -14.650 -1.590 1.767 1.00 97.12 88 LEU A O 1
ATOM 676 N N . THR A 1 89 ? -15.356 -3.667 1.953 1.00 96.88 89 THR A N 1
ATOM 677 C CA . THR A 1 89 ? -16.622 -3.239 2.551 1.00 96.88 89 THR A CA 1
ATOM 678 C C . THR A 1 89 ? -16.374 -2.703 3.966 1.00 96.88 89 THR A C 1
ATOM 680 O O . THR A 1 89 ? -15.321 -2.918 4.578 1.00 96.88 89 THR A O 1
ATOM 683 N N . LEU A 1 90 ? -17.350 -1.995 4.540 1.00 96.12 90 LEU A N 1
ATOM 684 C CA . LEU A 1 90 ? -17.252 -1.580 5.942 1.00 96.12 90 LEU A CA 1
ATOM 685 C C . LEU A 1 90 ? -17.143 -2.793 6.885 1.00 96.12 90 LEU A C 1
ATOM 687 O O . LEU A 1 90 ? -16.425 -2.729 7.883 1.00 96.12 90 LEU A O 1
ATOM 691 N N . ALA A 1 91 ? -17.818 -3.897 6.558 1.00 97.19 91 ALA A N 1
ATOM 692 C CA . ALA A 1 91 ? -17.755 -5.136 7.326 1.00 97.19 91 ALA A CA 1
ATOM 693 C C . ALA A 1 91 ? -16.354 -5.768 7.265 1.00 97.19 91 ALA A C 1
ATOM 695 O O . ALA A 1 91 ? -15.774 -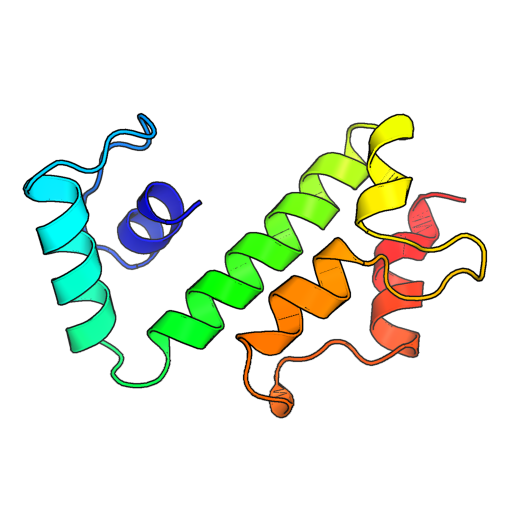6.066 8.308 1.00 97.19 91 ALA A O 1
ATOM 696 N N . GLU A 1 92 ? -15.767 -5.881 6.072 1.00 97.56 92 GLU A N 1
ATOM 697 C CA . GLU A 1 92 ? -14.395 -6.378 5.892 1.00 97.56 92 GLU A CA 1
ATOM 698 C C . GLU A 1 92 ? -13.367 -5.479 6.584 1.00 97.56 92 GLU A C 1
ATOM 700 O O . GLU A 1 92 ? -12.431 -5.969 7.217 1.00 97.56 92 GLU A O 1
ATOM 705 N N . HIS A 1 93 ? -13.559 -4.158 6.522 1.00 97.56 93 HIS A N 1
ATOM 706 C CA . HIS A 1 93 ? -12.725 -3.212 7.252 1.00 97.56 93 HIS A CA 1
ATOM 707 C C . HIS A 1 93 ? -12.771 -3.469 8.763 1.00 97.56 93 HIS A C 1
ATOM 709 O O . HIS A 1 93 ? -11.720 -3.595 9.392 1.00 97.56 93 HIS A O 1
ATOM 715 N N . ARG A 1 94 ? -13.975 -3.574 9.340 1.00 96.06 94 ARG A N 1
ATOM 716 C CA . ARG A 1 94 ? -14.170 -3.847 10.771 1.00 96.06 94 ARG A CA 1
ATOM 717 C C . ARG A 1 94 ? -13.542 -5.177 11.174 1.00 96.06 94 ARG A C 1
ATOM 719 O O . ARG A 1 94 ? -12.809 -5.217 12.157 1.00 96.06 94 ARG A O 1
ATOM 726 N N . ALA A 1 95 ? -13.744 -6.225 10.377 1.00 96.62 95 ALA A N 1
ATOM 727 C CA . ALA A 1 95 ? -13.105 -7.520 10.589 1.00 96.62 95 ALA A CA 1
ATOM 728 C C . ALA A 1 95 ? -11.570 -7.405 10.575 1.00 96.62 95 ALA A C 1
ATOM 730 O O . ALA A 1 95 ? -10.896 -7.950 11.450 1.00 96.62 95 ALA A O 1
ATOM 731 N N . ARG A 1 96 ? -11.000 -6.628 9.641 1.00 96.88 96 ARG A N 1
ATOM 732 C CA . ARG A 1 96 ? -9.547 -6.427 9.535 1.00 96.88 96 ARG A CA 1
ATOM 733 C C . ARG A 1 96 ? -8.936 -5.735 10.756 1.00 96.88 96 ARG A C 1
ATOM 735 O O . ARG A 1 96 ? -7.778 -6.009 11.082 1.00 96.88 96 ARG A O 1
ATOM 742 N N . VAL A 1 97 ? -9.676 -4.838 11.406 1.00 96.88 97 VAL A N 1
ATOM 743 C CA . VAL A 1 97 ? -9.192 -4.036 12.546 1.00 96.88 97 VAL A CA 1
ATOM 744 C C . VAL A 1 97 ? -9.685 -4.540 13.904 1.00 96.88 97 VAL A C 1
ATOM 746 O O . VAL A 1 97 ? -9.331 -3.955 14.923 1.00 96.88 97 VAL A O 1
ATOM 749 N N . ALA A 1 98 ? -10.454 -5.633 13.94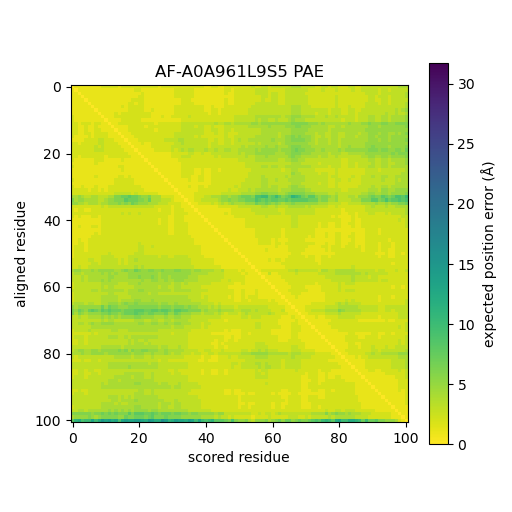7 1.00 95.44 98 ALA A N 1
ATOM 750 C CA . ALA A 1 98 ? -11.059 -6.160 15.173 1.00 95.44 98 ALA A CA 1
ATOM 751 C C . ALA A 1 98 ? -10.032 -6.467 16.279 1.00 95.44 98 ALA A C 1
ATOM 753 O O . ALA A 1 98 ? -10.297 -6.261 17.457 1.00 95.44 98 ALA A O 1
ATOM 754 N N . LYS A 1 99 ? -8.820 -6.894 15.903 1.00 93.31 99 LYS A N 1
ATOM 755 C CA . LYS A 1 99 ? -7.737 -7.215 16.851 1.00 93.31 99 LYS A CA 1
ATOM 756 C C . LYS A 1 99 ? -7.166 -5.996 17.586 1.00 93.31 99 LYS A C 1
ATOM 758 O O . LYS A 1 99 ? -6.322 -6.158 18.461 1.00 93.31 99 LYS A O 1
ATOM 763 N N . TRP A 1 100 ? -7.541 -4.776 17.203 1.00 94.69 100 TRP A N 1
ATOM 764 C CA . TRP A 1 100 ? -6.971 -3.560 17.781 1.00 94.69 100 TRP A CA 1
ATOM 765 C C . TRP A 1 100 ? -7.657 -3.106 19.076 1.00 94.69 100 TRP A C 1
ATOM 767 O O . TRP A 1 100 ? -7.082 -2.252 19.754 1.00 94.69 100 TRP A O 1
ATOM 777 N N . GLY A 1 101 ? -8.823 -3.664 19.426 1.00 83.44 101 GLY A N 1
ATOM 778 C CA . GLY A 1 101 ? -9.719 -3.084 20.434 1.00 83.44 101 GLY A CA 1
ATOM 779 C C . GLY A 1 101 ? -10.499 -1.950 19.801 1.00 83.44 101 GLY A C 1
ATOM 780 O O . GLY A 1 101 ? -9.991 -0.806 19.766 1.00 83.44 101 GLY A O 1
#